Protein AF-A0A496B4W1-F1 (afdb_monomer_lite)

pLDDT: mean 82.8, std 12.64, range [42.84, 93.56]

Structure (mmCIF, N/CA/C/O backbone):
data_AF-A0A496B4W1-F1
#
_entry.id   AF-A0A496B4W1-F1
#
loop_
_atom_site.group_PDB
_atom_site.id
_atom_site.type_symbol
_atom_site.label_atom_id
_atom_site.label_alt_id
_atom_site.label_comp_id
_atom_site.label_asym_id
_atom_site.label_entity_id
_atom_site.label_seq_id
_atom_site.pdbx_PDB_ins_code
_atom_site.Cartn_x
_atom_site.Cartn_y
_atom_site.Cartn_z
_atom_site.occupancy
_atom_site.B_iso_or_equiv
_atom_site.auth_seq_id
_atom_site.auth_comp_id
_atom_site.auth_asym_id
_atom_site.auth_atom_id
_atom_site.pdbx_PDB_model_num
ATOM 1 N N . MET A 1 1 ? 26.142 10.181 -28.648 1.00 42.84 1 MET A N 1
ATOM 2 C CA . MET A 1 1 ? 26.727 9.681 -27.388 1.00 42.84 1 MET A CA 1
ATOM 3 C C . MET A 1 1 ? 25.597 8.999 -26.641 1.00 42.84 1 MET A C 1
ATOM 5 O O . MET A 1 1 ? 24.591 9.647 -26.406 1.00 42.84 1 MET A O 1
ATOM 9 N N . HIS A 1 2 ? 25.680 7.685 -26.425 1.00 51.59 2 HIS A N 1
ATOM 10 C CA . HIS A 1 2 ? 24.634 6.931 -25.732 1.00 51.59 2 HIS A CA 1
ATOM 11 C C . HIS A 1 2 ? 24.728 7.224 -24.236 1.00 51.59 2 HIS A C 1
ATOM 13 O O . HIS A 1 2 ? 25.527 6.617 -23.527 1.00 51.59 2 HIS A O 1
ATOM 19 N N . GLU A 1 3 ? 23.962 8.212 -23.785 1.00 48.22 3 GLU A N 1
ATOM 20 C CA . GLU A 1 3 ? 23.796 8.497 -22.366 1.00 48.22 3 GLU A CA 1
ATOM 21 C C . GLU A 1 3 ? 23.133 7.286 -21.706 1.00 48.22 3 GLU A C 1
ATOM 23 O O . GLU A 1 3 ? 22.134 6.741 -22.177 1.00 48.22 3 GLU A O 1
ATOM 28 N N . ALA A 1 4 ? 23.824 6.777 -20.693 1.00 50.19 4 ALA A N 1
ATOM 29 C CA . ALA A 1 4 ? 23.750 5.394 -20.275 1.00 50.19 4 ALA A CA 1
ATOM 30 C C . ALA A 1 4 ? 22.361 5.004 -19.722 1.00 50.19 4 ALA A C 1
ATOM 32 O O . ALA A 1 4 ? 21.798 5.739 -18.906 1.00 50.19 4 ALA A O 1
ATOM 33 N N . PRO A 1 5 ? 21.858 3.792 -20.035 1.00 55.91 5 PRO A N 1
ATOM 34 C CA . PRO A 1 5 ? 20.609 3.237 -19.484 1.00 55.91 5 PRO A CA 1
ATOM 35 C C . PRO A 1 5 ? 20.593 3.141 -17.944 1.00 55.91 5 PRO A C 1
ATOM 37 O O . PRO A 1 5 ? 19.546 2.979 -17.325 1.00 55.91 5 PRO A O 1
ATOM 40 N N . ILE A 1 6 ? 21.759 3.300 -17.321 1.00 56.03 6 ILE A N 1
ATOM 41 C CA . ILE A 1 6 ? 21.997 3.254 -15.882 1.00 56.03 6 ILE A CA 1
ATOM 42 C C . ILE A 1 6 ? 21.342 4.444 -15.150 1.00 56.03 6 ILE A C 1
ATOM 44 O O . ILE A 1 6 ? 20.770 4.254 -14.080 1.00 56.03 6 ILE A O 1
ATOM 48 N N . VAL A 1 7 ? 21.349 5.657 -15.723 1.00 54.56 7 VAL A N 1
ATOM 49 C CA . VAL A 1 7 ? 20.760 6.853 -15.074 1.00 54.56 7 VAL A CA 1
ATOM 50 C C . VAL A 1 7 ? 19.238 6.733 -14.963 1.00 54.56 7 VAL A C 1
ATOM 52 O O . VAL A 1 7 ? 18.658 7.086 -13.938 1.00 54.56 7 VAL A O 1
ATOM 55 N N . GLN A 1 8 ? 18.594 6.167 -15.985 1.00 57.12 8 GLN A N 1
ATOM 56 C CA . GLN A 1 8 ? 17.150 5.923 -15.971 1.00 57.12 8 GLN A CA 1
ATOM 57 C C . GLN A 1 8 ? 16.765 4.818 -14.979 1.00 57.12 8 GLN A C 1
ATOM 59 O O . GLN A 1 8 ? 15.739 4.926 -14.312 1.00 57.12 8 GLN A O 1
ATOM 64 N N . TYR A 1 9 ? 17.610 3.794 -14.825 1.00 59.00 9 TYR A N 1
ATOM 65 C CA . TYR A 1 9 ? 17.394 2.722 -13.853 1.00 59.00 9 TYR A CA 1
ATOM 66 C C . TYR A 1 9 ?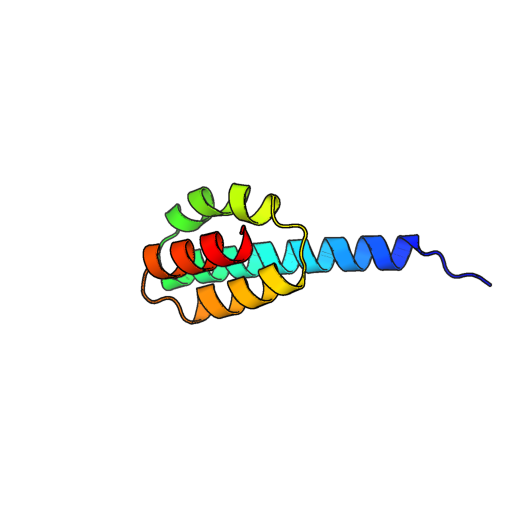 17.451 3.233 -12.405 1.00 59.00 9 TYR A C 1
ATOM 68 O O . TYR A 1 9 ? 16.554 2.948 -11.612 1.00 59.00 9 TYR A O 1
ATOM 76 N N . PHE A 1 10 ? 18.453 4.057 -12.070 1.00 61.84 10 PHE A N 1
ATOM 77 C CA . PHE A 1 10 ? 18.547 4.677 -10.743 1.00 61.84 10 PHE A CA 1
ATOM 78 C C . PHE A 1 10 ? 17.418 5.679 -10.477 1.00 61.84 10 PHE A C 1
ATOM 80 O O . PHE A 1 10 ? 16.908 5.731 -9.360 1.00 61.84 10 PHE A O 1
ATOM 87 N N . GLY A 1 11 ? 16.981 6.428 -11.495 1.00 73.06 11 GLY A N 1
ATOM 88 C CA . GLY A 1 11 ? 15.826 7.321 -11.384 1.00 73.06 11 GLY A CA 1
ATOM 89 C C . GLY A 1 11 ? 14.525 6.568 -11.097 1.00 73.06 11 GLY A C 1
ATOM 90 O O . GLY A 1 11 ? 13.777 6.951 -10.200 1.00 73.06 11 GLY A O 1
ATOM 91 N N . ALA A 1 12 ? 14.284 5.458 -11.800 1.00 74.75 12 ALA A N 1
ATOM 92 C CA . ALA A 1 12 ? 13.100 4.628 -11.593 1.00 74.75 12 ALA A CA 1
ATOM 93 C C . ALA A 1 12 ? 13.099 3.949 -10.213 1.00 74.75 12 ALA A C 1
ATOM 95 O O . ALA A 1 12 ? 12.065 3.926 -9.548 1.00 74.75 12 ALA A O 1
ATOM 96 N N . HIS A 1 13 ? 14.248 3.445 -9.754 1.00 79.00 13 HIS A N 1
ATOM 97 C CA . HIS A 1 13 ? 14.373 2.868 -8.414 1.00 79.00 13 HIS A CA 1
ATOM 98 C C . HIS A 1 13 ? 14.124 3.915 -7.320 1.00 79.00 13 HIS A C 1
ATOM 100 O O . HIS A 1 13 ? 13.296 3.704 -6.436 1.00 79.00 13 HIS A O 1
ATOM 106 N N . ALA A 1 14 ? 14.771 5.080 -7.423 1.00 83.56 14 ALA A N 1
ATOM 107 C CA . ALA A 1 14 ? 14.604 6.168 -6.463 1.00 83.56 14 ALA A CA 1
ATOM 108 C C . ALA A 1 14 ? 13.157 6.688 -6.417 1.00 83.56 14 ALA A C 1
ATOM 110 O O . ALA A 1 14 ? 12.643 6.984 -5.338 1.00 83.56 14 ALA A O 1
ATOM 111 N N . ALA A 1 15 ? 12.477 6.760 -7.566 1.00 85.50 15 ALA A N 1
ATOM 112 C CA . ALA A 1 15 ? 11.072 7.152 -7.636 1.00 85.50 15 ALA A CA 1
ATOM 113 C C . ALA A 1 15 ? 10.153 6.144 -6.925 1.00 85.50 15 ALA A C 1
ATOM 115 O O . ALA A 1 15 ? 9.276 6.547 -6.162 1.00 85.50 15 ALA A O 1
ATOM 116 N N . ARG A 1 16 ? 10.382 4.838 -7.109 1.00 87.81 16 ARG A N 1
ATOM 117 C CA . ARG A 1 16 ? 9.617 3.781 -6.423 1.00 87.81 16 ARG A CA 1
ATOM 118 C C . ARG A 1 16 ? 9.851 3.806 -4.918 1.00 87.81 16 ARG A C 1
ATOM 120 O O . ARG A 1 16 ? 8.893 3.754 -4.155 1.00 87.81 16 ARG A O 1
ATOM 127 N N . GLU A 1 17 ? 11.100 3.953 -4.480 1.00 87.81 17 GLU A N 1
ATOM 128 C CA . GLU A 1 17 ? 11.423 4.103 -3.057 1.00 87.81 17 GLU A CA 1
ATOM 129 C C . GLU A 1 17 ? 10.768 5.343 -2.441 1.00 87.81 17 GLU A C 1
ATOM 131 O O . GLU A 1 17 ? 10.238 5.278 -1.330 1.00 87.81 17 GLU A O 1
ATOM 136 N N . ALA A 1 18 ? 10.773 6.470 -3.157 1.00 88.88 18 ALA A N 1
ATOM 137 C CA . ALA A 1 18 ? 10.084 7.678 -2.720 1.00 88.88 18 ALA A CA 1
ATOM 138 C C . ALA A 1 18 ? 8.569 7.451 -2.616 1.00 88.88 18 ALA A C 1
ATOM 140 O O . ALA A 1 18 ? 7.962 7.862 -1.628 1.00 88.88 18 ALA A O 1
ATOM 141 N N . CYS A 1 19 ? 7.970 6.745 -3.579 1.00 90.12 19 CYS A N 1
ATOM 142 C CA . CYS A 1 19 ? 6.549 6.407 -3.554 1.00 90.12 19 CYS A CA 1
ATOM 143 C C . CYS A 1 19 ? 6.202 5.511 -2.353 1.00 90.12 19 CYS A C 1
ATOM 145 O O . CYS A 1 19 ? 5.325 5.861 -1.565 1.00 90.12 19 CYS A O 1
ATOM 147 N N . ARG A 1 20 ? 6.968 4.435 -2.116 1.00 91.75 20 ARG A N 1
ATOM 148 C CA . ARG A 1 20 ? 6.815 3.553 -0.940 1.00 91.75 20 ARG A CA 1
ATOM 149 C C . ARG A 1 20 ? 6.868 4.342 0.374 1.00 91.75 20 ARG A C 1
ATOM 151 O O . ARG A 1 20 ? 6.017 4.155 1.240 1.00 91.75 20 ARG A O 1
ATOM 158 N N . LYS A 1 21 ? 7.824 5.269 0.513 1.00 91.25 21 LYS A N 1
ATOM 159 C CA . LYS A 1 21 ? 7.931 6.144 1.696 1.00 91.25 21 LYS A CA 1
ATOM 160 C C . LYS A 1 21 ? 6.722 7.066 1.850 1.00 91.25 21 LYS A C 1
ATOM 162 O O . LYS A 1 21 ? 6.262 7.262 2.972 1.00 91.25 21 LYS A O 1
ATOM 167 N N . SER A 1 22 ? 6.199 7.606 0.752 1.00 92.44 22 SER A N 1
ATOM 168 C CA . SER A 1 22 ? 4.987 8.433 0.765 1.00 92.44 22 SER A CA 1
ATOM 169 C C . SER A 1 22 ? 3.759 7.640 1.205 1.00 92.44 22 SER A C 1
ATOM 171 O O . SER A 1 22 ? 3.039 8.109 2.082 1.00 92.44 22 SER A O 1
ATOM 173 N N . ILE A 1 23 ? 3.562 6.425 0.680 1.00 92.62 23 ILE A N 1
ATOM 174 C CA . ILE A 1 23 ? 2.471 5.521 1.087 1.00 92.62 23 ILE A CA 1
ATOM 175 C C . ILE A 1 23 ? 2.526 5.293 2.599 1.00 92.62 23 ILE A C 1
ATOM 177 O O . ILE A 1 23 ? 1.564 5.570 3.311 1.00 92.62 23 ILE A O 1
ATOM 181 N N . LEU A 1 24 ? 3.686 4.867 3.102 1.00 91.25 24 LEU A N 1
ATOM 182 C CA . LEU A 1 24 ? 3.905 4.627 4.527 1.00 91.25 24 LEU A CA 1
ATOM 183 C C . LEU A 1 24 ? 3.626 5.874 5.373 1.00 91.25 24 LEU A C 1
ATOM 185 O O . LEU A 1 24 ? 2.972 5.784 6.410 1.00 91.25 24 LEU A O 1
ATOM 189 N N . LYS A 1 25 ? 4.062 7.052 4.913 1.00 91.81 25 LYS A N 1
ATOM 190 C CA . LYS A 1 25 ? 3.825 8.308 5.627 1.00 91.81 25 LYS A CA 1
ATOM 191 C C . LYS A 1 25 ? 2.343 8.674 5.688 1.00 91.81 25 LYS A C 1
ATOM 193 O O . LYS A 1 25 ? 1.885 9.164 6.716 1.00 91.81 25 LYS A O 1
ATOM 198 N N . VAL A 1 26 ? 1.594 8.438 4.613 1.00 91.38 26 VAL A N 1
ATOM 199 C C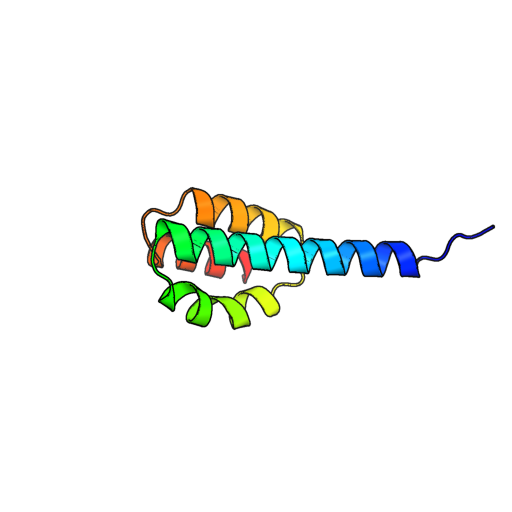A . VAL A 1 26 ? 0.144 8.670 4.580 1.00 91.38 26 VAL A CA 1
ATOM 200 C C . VAL A 1 26 ? -0.572 7.728 5.548 1.00 91.38 26 VAL A C 1
ATOM 202 O O . VAL A 1 26 ? -1.406 8.191 6.324 1.00 91.38 26 VAL A O 1
ATOM 205 N N . LEU A 1 27 ? -0.214 6.441 5.559 1.00 90.19 27 LEU A N 1
ATOM 206 C CA . LEU A 1 27 ? -0.802 5.455 6.472 1.00 90.19 27 LEU A CA 1
ATOM 207 C C . LEU A 1 27 ? -0.507 5.782 7.942 1.00 90.19 27 LEU A C 1
ATOM 209 O O . LEU A 1 27 ? -1.414 5.724 8.771 1.00 90.19 27 LEU A O 1
ATOM 213 N N . GLU A 1 28 ? 0.728 6.188 8.252 1.00 90.00 28 GLU A N 1
ATOM 214 C CA . GLU A 1 28 ? 1.128 6.636 9.592 1.00 90.00 28 GLU A CA 1
ATOM 215 C C . GLU A 1 28 ? 0.279 7.826 10.064 1.00 90.00 28 GLU A C 1
ATOM 217 O O . GLU A 1 28 ? -0.179 7.847 11.204 1.00 90.00 28 GLU A O 1
ATOM 222 N N . LEU A 1 29 ? 0.070 8.816 9.189 1.00 88.75 29 LEU A N 1
ATOM 223 C CA . LEU A 1 29 ? -0.639 10.051 9.525 1.00 88.75 29 LEU A CA 1
ATOM 224 C C . LEU A 1 29 ? -2.156 9.873 9.622 1.00 88.75 29 LEU A C 1
ATOM 226 O O . LEU A 1 29 ? -2.788 10.539 10.440 1.00 88.75 29 LEU A O 1
ATOM 230 N N . ARG A 1 30 ? -2.749 9.047 8.753 1.00 88.31 30 ARG A N 1
ATOM 231 C CA . ARG A 1 30 ? -4.210 8.915 8.644 1.00 88.31 30 ARG A CA 1
ATOM 232 C C . ARG A 1 30 ? -4.780 7.810 9.518 1.00 88.31 30 ARG A C 1
ATOM 234 O O . ARG A 1 30 ? -5.893 7.965 10.006 1.00 88.31 30 ARG A O 1
ATOM 241 N N . LEU A 1 31 ? -4.051 6.708 9.679 1.00 83.12 31 LEU A N 1
ATOM 242 C CA . LEU A 1 31 ? -4.581 5.495 10.295 1.00 83.12 31 LEU A CA 1
ATOM 243 C C . LEU A 1 31 ? -3.878 5.198 11.615 1.00 83.12 31 LEU A C 1
ATOM 245 O O . LEU A 1 31 ? -4.462 5.405 12.676 1.00 83.12 31 LEU A O 1
ATOM 249 N N . HIS A 1 32 ? -2.637 4.709 11.569 1.00 81.44 32 HIS A N 1
ATOM 250 C CA . HIS A 1 32 ? -1.865 4.438 12.779 1.00 81.44 32 HIS A CA 1
ATOM 251 C C . HIS A 1 32 ? -0.373 4.249 12.469 1.00 81.44 32 HIS A C 1
ATOM 253 O O . HIS A 1 32 ? -0.036 3.620 11.465 1.00 81.44 32 HIS A O 1
ATOM 259 N N . PRO A 1 33 ? 0.544 4.679 13.352 1.00 76.56 33 PRO A N 1
ATOM 260 C CA . PRO A 1 33 ? 1.985 4.472 13.182 1.00 76.56 33 PRO A CA 1
ATOM 261 C C . PRO A 1 33 ? 2.429 3.001 13.195 1.00 76.56 33 PRO A C 1
ATOM 263 O O . PRO A 1 33 ? 3.514 2.678 12.713 1.00 76.56 33 PRO A O 1
ATOM 266 N N . GLU A 1 34 ? 1.611 2.088 13.714 1.00 78.19 34 GLU A N 1
ATOM 267 C CA . GLU A 1 34 ? 1.909 0.649 13.691 1.00 78.19 34 GLU A CA 1
ATOM 268 C C . GLU A 1 34 ? 1.731 0.043 12.292 1.00 78.19 34 GLU A C 1
ATOM 270 O O . GLU A 1 34 ? 2.536 -0.795 11.891 1.00 78.19 34 GLU A O 1
ATOM 275 N N . ALA A 1 35 ? 0.802 0.584 11.496 1.00 70.88 35 ALA A N 1
ATOM 276 C CA . ALA A 1 35 ? 0.555 0.181 10.110 1.00 70.88 35 ALA A CA 1
ATOM 277 C C . ALA A 1 35 ? 1.813 0.233 9.241 1.00 70.88 35 ALA A C 1
ATOM 279 O O . ALA A 1 35 ? 2.039 -0.595 8.361 1.00 70.88 35 ALA A O 1
ATOM 280 N N . THR A 1 36 ? 2.657 1.225 9.511 1.00 76.94 36 THR A N 1
ATOM 281 C CA . THR A 1 36 ? 3.915 1.445 8.812 1.00 76.94 36 THR A CA 1
ATOM 282 C C . THR A 1 36 ? 4.814 0.214 8.875 1.00 76.94 36 THR A C 1
ATOM 284 O O . THR A 1 36 ? 5.442 -0.129 7.880 1.00 76.94 36 THR A O 1
ATOM 287 N N . ARG A 1 37 ? 4.852 -0.488 10.016 1.00 80.25 37 ARG A N 1
ATOM 288 C CA . ARG A 1 37 ? 5.661 -1.704 10.175 1.00 80.25 37 ARG A CA 1
ATOM 289 C C . ARG A 1 37 ? 5.067 -2.896 9.440 1.00 80.25 37 ARG A C 1
ATOM 291 O O . ARG A 1 37 ? 5.822 -3.634 8.814 1.00 80.25 37 ARG A O 1
ATOM 298 N N . ASP A 1 38 ? 3.749 -3.060 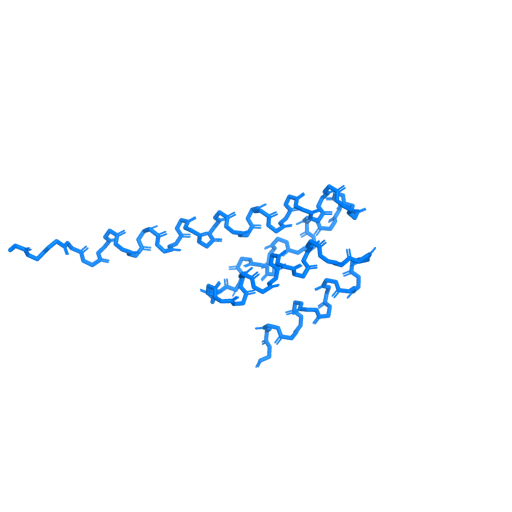9.493 1.00 82.31 38 ASP A N 1
ATOM 299 C CA . ASP A 1 38 ? 3.064 -4.199 8.872 1.00 82.31 38 ASP A CA 1
ATOM 300 C C . ASP A 1 38 ? 3.130 -4.145 7.338 1.00 82.31 38 ASP A C 1
ATOM 302 O O . ASP A 1 38 ? 3.282 -5.169 6.666 1.00 82.31 38 ASP A O 1
ATOM 306 N N . PHE A 1 39 ? 3.088 -2.938 6.764 1.00 86.19 39 PHE A N 1
ATOM 307 C CA . PHE A 1 39 ? 3.067 -2.758 5.313 1.00 86.19 39 PHE A CA 1
ATOM 308 C C . PHE A 1 39 ? 4.431 -2.507 4.679 1.00 86.19 39 PHE A C 1
ATOM 310 O O . PHE A 1 39 ? 4.566 -2.734 3.477 1.00 86.19 39 PHE A O 1
ATOM 317 N N . GLN A 1 40 ? 5.449 -2.093 5.440 1.00 87.12 40 GLN A N 1
ATOM 318 C CA . GLN A 1 40 ? 6.766 -1.763 4.888 1.00 87.12 40 GLN A CA 1
ATOM 319 C C . GLN A 1 40 ? 7.361 -2.918 4.076 1.00 87.12 40 GLN A C 1
ATOM 321 O O . GLN A 1 40 ? 7.622 -2.749 2.886 1.00 87.12 40 GLN A O 1
ATOM 326 N N . SER A 1 41 ? 7.498 -4.106 4.673 1.00 85.81 41 SER A N 1
ATOM 327 C CA . SER A 1 41 ? 8.087 -5.257 3.976 1.00 85.81 41 SER A CA 1
ATOM 328 C C . SER A 1 41 ? 7.259 -5.710 2.773 1.00 85.81 41 SER A C 1
ATOM 330 O O . SER A 1 41 ? 7.809 -6.209 1.794 1.00 85.81 41 SER A O 1
ATOM 332 N N . THR A 1 42 ? 5.939 -5.511 2.814 1.00 87.94 42 THR A N 1
ATOM 333 C CA . THR A 1 42 ? 5.058 -5.867 1.695 1.00 87.94 42 THR A CA 1
ATOM 334 C C . THR A 1 42 ? 5.197 -4.879 0.537 1.00 87.94 42 THR A C 1
ATOM 336 O O . THR A 1 42 ? 5.273 -5.301 -0.612 1.00 87.94 42 THR A O 1
ATOM 339 N N . LEU A 1 43 ? 5.294 -3.577 0.820 1.00 88.00 43 LEU A N 1
ATOM 340 C CA . LEU A 1 43 ? 5.509 -2.537 -0.191 1.00 88.00 43 LEU A CA 1
ATOM 341 C C . LEU A 1 43 ? 6.896 -2.628 -0.838 1.00 88.00 43 LEU A C 1
ATOM 343 O O . LEU A 1 43 ? 7.042 -2.331 -2.023 1.00 88.00 43 LEU A O 1
ATOM 347 N N . GLU A 1 44 ? 7.915 -3.053 -0.086 1.00 87.69 44 GLU A N 1
ATOM 348 C CA . GLU A 1 44 ? 9.265 -3.287 -0.615 1.00 87.69 44 GLU A CA 1
ATOM 349 C C . GLU A 1 44 ? 9.311 -4.406 -1.663 1.00 87.69 44 GLU A C 1
ATOM 351 O O . GLU A 1 44 ? 10.122 -4.327 -2.583 1.00 87.69 44 GLU A O 1
ATOM 356 N N . ALA A 1 45 ? 8.415 -5.394 -1.569 1.00 88.38 45 ALA A N 1
ATOM 357 C CA . ALA A 1 45 ? 8.305 -6.490 -2.532 1.00 88.38 45 ALA A CA 1
ATOM 358 C C . ALA A 1 45 ? 7.581 -6.104 -3.839 1.00 88.38 45 ALA A C 1
ATOM 360 O O . ALA A 1 45 ? 7.564 -6.894 -4.782 1.00 88.38 45 ALA A O 1
ATOM 361 N N . ILE A 1 46 ? 6.971 -4.915 -3.912 1.00 87.19 46 ILE A N 1
ATOM 362 C CA . ILE A 1 46 ? 6.252 -4.442 -5.101 1.00 87.19 46 ILE A CA 1
ATOM 363 C C . ILE A 1 46 ? 7.202 -3.618 -5.962 1.00 87.19 46 ILE A C 1
ATOM 365 O O . ILE A 1 46 ? 7.452 -2.444 -5.683 1.00 87.19 46 ILE A O 1
ATOM 369 N N . ASP A 1 47 ? 7.730 -4.221 -7.022 1.00 84.69 47 ASP A N 1
ATOM 370 C CA . ASP A 1 47 ? 8.603 -3.542 -7.989 1.00 84.69 47 ASP A CA 1
ATOM 371 C C . ASP A 1 47 ? 7.847 -2.800 -9.095 1.00 84.69 47 ASP A C 1
ATOM 373 O O . ASP A 1 47 ? 8.452 -2.012 -9.834 1.00 84.69 47 ASP A O 1
ATOM 377 N N . ASP A 1 48 ? 6.539 -3.028 -9.200 1.00 87.25 48 ASP A N 1
ATOM 378 C CA . ASP A 1 48 ? 5.691 -2.382 -10.188 1.00 87.25 48 ASP A CA 1
ATOM 379 C C . ASP A 1 48 ? 5.390 -0.927 -9.806 1.00 87.25 48 ASP A C 1
ATOM 381 O O . ASP A 1 48 ? 4.894 -0.622 -8.721 1.00 87.25 48 ASP A O 1
ATOM 385 N N . ALA A 1 49 ? 5.722 -0.003 -10.707 1.00 86.50 49 ALA A N 1
ATOM 386 C CA 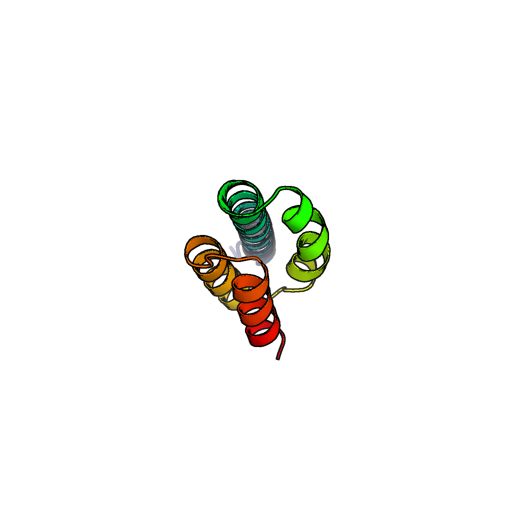. ALA A 1 49 ? 5.562 1.423 -10.447 1.00 86.50 49 ALA A CA 1
ATOM 387 C C . ALA A 1 49 ? 4.092 1.864 -10.491 1.00 86.50 49 ALA A C 1
ATOM 389 O O . ALA A 1 49 ? 3.728 2.789 -9.769 1.00 86.50 49 ALA A O 1
ATOM 390 N N . GLN A 1 50 ? 3.266 1.215 -11.316 1.00 88.31 50 GLN A N 1
ATOM 391 C CA . GLN A 1 50 ? 1.852 1.554 -11.452 1.00 88.31 50 GLN A CA 1
ATOM 392 C C . GLN A 1 50 ? 1.074 1.114 -10.208 1.00 88.31 50 GLN A C 1
ATOM 394 O O . GLN A 1 50 ? 0.364 1.922 -9.621 1.00 88.31 50 GLN A O 1
ATOM 399 N N . GLY A 1 51 ? 1.307 -0.106 -9.732 1.00 90.94 51 GLY A N 1
ATOM 400 C CA . GLY A 1 51 ? 0.726 -0.623 -8.501 1.00 90.94 51 GLY A CA 1
ATOM 401 C C . GLY A 1 51 ? 1.102 0.213 -7.278 1.00 90.94 51 GLY A C 1
ATOM 402 O O . GLY A 1 51 ? 0.271 0.433 -6.404 1.00 90.94 51 GLY A O 1
ATOM 403 N N . LEU A 1 52 ? 2.326 0.753 -7.217 1.00 91.62 52 LEU A N 1
ATOM 404 C CA . LEU A 1 52 ? 2.705 1.694 -6.154 1.00 91.62 52 LEU A CA 1
ATOM 405 C C . LEU A 1 52 ? 1.926 3.018 -6.226 1.00 91.62 52 LEU A C 1
ATOM 407 O O . LEU A 1 52 ? 1.555 3.553 -5.184 1.00 91.62 52 LEU A O 1
ATOM 411 N N . ASP A 1 53 ? 1.666 3.548 -7.420 1.00 90.38 53 ASP A N 1
ATOM 412 C CA . ASP A 1 53 ? 0.860 4.766 -7.591 1.00 90.38 53 ASP A CA 1
ATOM 413 C C . ASP A 1 53 ? -0.615 4.535 -7.205 1.00 90.38 53 ASP A C 1
ATOM 415 O O . ASP A 1 53 ? -1.216 5.329 -6.472 1.00 90.38 53 ASP A O 1
ATOM 419 N N . GLU A 1 54 ? -1.172 3.384 -7.592 1.00 92.69 54 GLU A N 1
ATOM 420 C CA . GLU A 1 54 ? -2.514 2.953 -7.186 1.00 92.69 54 GLU A CA 1
ATOM 421 C C . GLU A 1 54 ? -2.612 2.794 -5.664 1.00 92.69 54 GLU A C 1
ATOM 423 O O . GLU A 1 54 ? -3.577 3.254 -5.049 1.00 92.69 54 GLU A O 1
ATOM 428 N N . LEU A 1 55 ? -1.583 2.226 -5.027 1.00 93.56 55 LEU A N 1
ATOM 429 C CA . LEU A 1 55 ? -1.518 2.099 -3.571 1.00 93.56 55 LEU A CA 1
ATOM 430 C C . LEU A 1 55 ? -1.370 3.442 -2.865 1.00 93.56 55 LEU A C 1
ATOM 432 O O . LEU A 1 55 ? -1.932 3.619 -1.787 1.00 93.56 55 LEU A O 1
ATOM 436 N N . LEU A 1 56 ? -0.658 4.407 -3.446 1.00 92.94 56 LEU A N 1
ATOM 437 C CA . LEU A 1 56 ? -0.612 5.761 -2.899 1.00 92.94 56 LEU A CA 1
ATOM 438 C C . LEU A 1 56 ? -2.000 6.397 -2.894 1.00 92.94 56 LEU A C 1
ATOM 440 O O . LEU A 1 56 ? -2.420 6.939 -1.870 1.00 92.94 56 LEU A O 1
ATOM 444 N N . SER A 1 57 ? -2.736 6.272 -3.997 1.00 92.81 57 SER A N 1
ATOM 445 C CA . SER A 1 57 ? -4.126 6.725 -4.064 1.00 92.81 57 SER A CA 1
ATOM 446 C C . SER A 1 57 ? -5.003 5.993 -3.043 1.00 92.81 57 SER A C 1
ATOM 448 O O . SER A 1 57 ? -5.755 6.634 -2.307 1.00 92.81 57 SER A O 1
ATOM 450 N N . ALA A 1 58 ? -4.853 4.671 -2.919 1.00 93.12 58 ALA A N 1
ATOM 451 C CA . ALA A 1 58 ? -5.582 3.877 -1.936 1.00 93.12 58 ALA A CA 1
ATOM 452 C C . ALA A 1 58 ? -5.270 4.306 -0.495 1.00 93.12 58 ALA A C 1
ATOM 454 O O . ALA A 1 58 ? -6.187 4.465 0.296 1.00 93.12 58 ALA A O 1
ATOM 455 N N . ALA A 1 59 ? -4.012 4.584 -0.145 1.00 91.50 59 ALA A N 1
ATOM 456 C CA . ALA A 1 59 ? -3.642 5.057 1.193 1.00 91.50 59 ALA A CA 1
ATOM 457 C C . ALA A 1 59 ? -4.280 6.417 1.538 1.00 91.50 59 ALA A C 1
ATOM 459 O O . ALA A 1 59 ? -4.630 6.682 2.692 1.00 91.50 59 ALA A O 1
ATOM 460 N N . VAL A 1 60 ? -4.449 7.290 0.540 1.00 92.38 60 VAL A N 1
ATOM 461 C CA . VAL A 1 60 ? -5.104 8.601 0.693 1.00 92.38 60 VAL A CA 1
ATOM 462 C C . VAL A 1 60 ? -6.626 8.487 0.796 1.00 92.38 60 VAL A C 1
ATOM 464 O O . VAL A 1 60 ? -7.248 9.359 1.400 1.00 92.38 60 VAL A O 1
ATOM 467 N N . LEU A 1 61 ? -7.229 7.436 0.238 1.00 92.00 61 LEU A N 1
ATOM 468 C CA . LEU A 1 61 ? -8.679 7.230 0.257 1.00 92.00 61 LEU A CA 1
ATOM 469 C C . LEU A 1 61 ? -9.144 6.307 1.385 1.00 92.00 61 LEU A C 1
ATOM 471 O O . LEU A 1 61 ? -10.237 6.502 1.899 1.00 92.00 61 LEU A O 1
ATOM 475 N N . ALA A 1 62 ? -8.311 5.361 1.812 1.00 89.38 62 ALA A N 1
ATOM 476 C CA . ALA A 1 62 ? -8.649 4.357 2.809 1.00 89.38 62 ALA A CA 1
ATOM 477 C C . ALA A 1 62 ? -9.076 5.005 4.131 1.00 89.38 62 ALA A C 1
ATOM 479 O O . ALA A 1 62 ? -8.341 5.813 4.702 1.00 89.38 62 ALA A O 1
ATOM 480 N N . ASP A 1 63 ? -10.247 4.627 4.634 1.00 87.81 63 ASP A N 1
ATOM 481 C CA . ASP A 1 63 ? -10.726 5.036 5.960 1.00 87.81 63 ASP A CA 1
ATOM 482 C C . ASP A 1 63 ? -10.209 4.110 7.073 1.00 87.81 63 ASP A C 1
ATOM 484 O O . ASP A 1 63 ? -10.236 4.462 8.252 1.00 87.81 63 ASP A O 1
ATOM 488 N N . THR A 1 64 ? -9.723 2.918 6.711 1.00 89.44 64 THR A N 1
ATOM 489 C CA . THR A 1 64 ? -9.213 1.909 7.647 1.00 89.44 64 THR A CA 1
ATOM 490 C C . THR A 1 64 ? -8.001 1.168 7.082 1.00 89.44 64 THR A C 1
ATOM 492 O O . THR A 1 64 ? -7.728 1.199 5.882 1.00 89.44 64 THR A O 1
ATOM 495 N N . LEU A 1 65 ? -7.282 0.452 7.952 1.00 87.25 65 LEU A N 1
ATOM 496 C CA . LEU A 1 65 ? -6.163 -0.404 7.542 1.00 87.25 65 LEU A CA 1
ATOM 497 C C . LEU A 1 65 ? -6.611 -1.585 6.679 1.00 87.25 65 LEU A C 1
ATOM 499 O O . LEU A 1 65 ? -5.873 -1.997 5.790 1.00 87.25 65 LEU A O 1
ATOM 503 N N . GLU A 1 66 ? -7.814 -2.106 6.920 1.00 89.56 66 GLU A N 1
ATOM 504 C CA . GLU A 1 66 ? -8.388 -3.201 6.134 1.00 89.56 66 GLU A CA 1
ATOM 505 C C . GLU A 1 66 ? -8.682 -2.762 4.693 1.00 89.56 66 GLU A C 1
ATOM 507 O O . GLU A 1 66 ? -8.402 -3.500 3.751 1.00 89.56 66 GLU A O 1
ATOM 512 N N . ASP A 1 67 ? -9.162 -1.530 4.507 1.00 90.50 67 ASP A N 1
ATOM 513 C CA . ASP A 1 67 ? -9.418 -0.959 3.180 1.00 90.50 67 ASP A CA 1
ATOM 514 C C . ASP A 1 67 ? -8.124 -0.882 2.351 1.00 90.50 67 ASP A C 1
ATOM 516 O O . ASP A 1 67 ? -8.049 -1.371 1.221 1.00 90.50 67 ASP A O 1
ATOM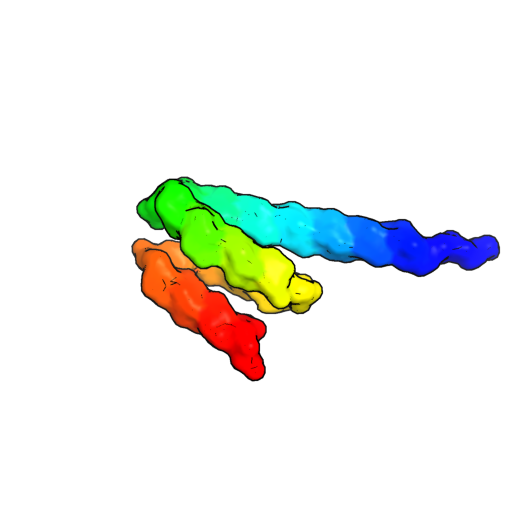 520 N N . PHE A 1 68 ? -7.044 -0.401 2.977 1.00 91.56 68 PHE A N 1
ATOM 521 C CA . PHE A 1 68 ? -5.721 -0.397 2.358 1.00 91.56 68 PHE A CA 1
ATOM 522 C C . PHE A 1 68 ? -5.173 -1.815 2.111 1.00 91.56 68 PHE A C 1
ATOM 524 O O . PHE A 1 68 ? -4.605 -2.083 1.053 1.00 91.56 68 PHE A O 1
ATOM 531 N N . GLN A 1 69 ? -5.363 -2.744 3.053 1.00 91.12 69 GLN A N 1
ATOM 532 C CA . GLN A 1 69 ? -4.947 -4.144 2.914 1.00 91.12 69 GLN A CA 1
ATOM 533 C C . GLN A 1 69 ? -5.611 -4.816 1.701 1.00 91.12 69 GLN A C 1
ATOM 535 O O . GLN A 1 69 ? -4.951 -5.581 0.995 1.00 91.12 69 GLN A O 1
ATOM 540 N N . ASN A 1 70 ? -6.883 -4.512 1.433 1.00 91.88 70 ASN A N 1
ATOM 541 C CA . ASN A 1 70 ? -7.608 -5.029 0.273 1.00 91.88 70 ASN A CA 1
ATOM 542 C C . ASN A 1 70 ? -7.037 -4.492 -1.047 1.00 91.88 70 ASN A C 1
ATOM 544 O O . ASN A 1 70 ? -6.848 -5.261 -1.991 1.00 91.88 70 ASN A O 1
ATOM 548 N N . ALA A 1 71 ? -6.705 -3.199 -1.108 1.00 91.62 71 ALA A N 1
ATOM 549 C CA . ALA A 1 71 ? -6.025 -2.620 -2.268 1.00 91.62 71 ALA A CA 1
ATOM 550 C C . ALA A 1 71 ? -4.636 -3.251 -2.484 1.00 91.62 71 ALA A C 1
ATOM 552 O O . ALA A 1 71 ? -4.254 -3.567 -3.611 1.00 91.62 71 ALA A O 1
ATOM 553 N N . LEU A 1 72 ? -3.906 -3.507 -1.396 1.00 90.62 72 LEU A N 1
ATOM 554 C CA . LEU A 1 72 ? -2.605 -4.172 -1.426 1.00 90.62 72 LEU A CA 1
ATOM 555 C C . LEU A 1 72 ? -2.683 -5.610 -1.951 1.00 90.62 72 LEU A C 1
ATOM 557 O O . LEU A 1 72 ? -1.816 -6.025 -2.717 1.00 90.62 72 LEU A O 1
ATOM 561 N N . ASP A 1 73 ? -3.711 -6.369 -1.572 1.00 90.38 73 ASP A N 1
ATOM 562 C CA . ASP A 1 73 ? -3.941 -7.720 -2.099 1.00 90.38 73 ASP A CA 1
ATOM 563 C C . ASP A 1 73 ? -4.293 -7.701 -3.594 1.00 90.38 73 ASP A C 1
ATOM 565 O O . ASP A 1 73 ? -3.843 -8.564 -4.346 1.00 90.38 7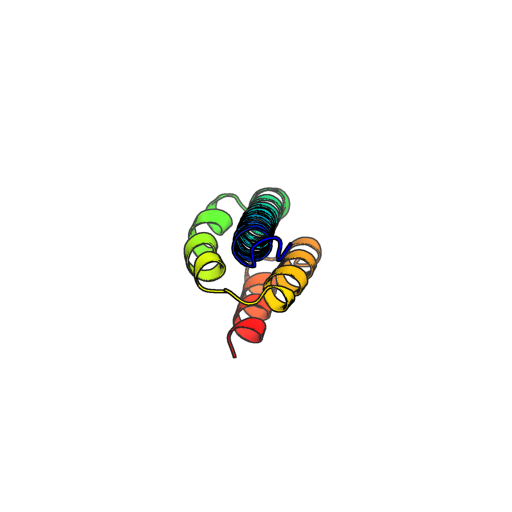3 ASP A O 1
ATOM 569 N N . ALA A 1 74 ? -5.044 -6.691 -4.044 1.00 88.19 74 ALA A N 1
ATOM 570 C CA . ALA A 1 74 ? -5.414 -6.534 -5.449 1.00 88.19 74 ALA A CA 1
ATOM 571 C C . ALA A 1 74 ? -4.202 -6.267 -6.356 1.00 88.19 74 ALA A C 1
ATOM 573 O O . ALA A 1 74 ? -4.130 -6.838 -7.439 1.00 88.19 74 ALA A O 1
ATOM 574 N N . VAL A 1 75 ? -3.233 -5.468 -5.899 1.00 86.25 75 VAL A N 1
ATOM 575 C CA . VAL A 1 75 ? -1.993 -5.166 -6.645 1.00 86.25 75 VAL A CA 1
ATOM 576 C C . VAL A 1 75 ? -1.013 -6.350 -6.667 1.00 86.25 75 VAL A C 1
ATOM 578 O O . VAL A 1 75 ? -0.129 -6.416 -7.518 1.00 86.25 75 VAL A O 1
ATOM 581 N N . ARG A 1 76 ? -1.147 -7.305 -5.739 1.00 78.75 76 ARG A N 1
ATOM 582 C CA . ARG A 1 76 ? -0.279 -8.493 -5.651 1.00 78.75 76 ARG A CA 1
ATOM 583 C C . ARG A 1 76 ? -0.744 -9.692 -6.485 1.00 78.75 76 ARG A C 1
ATOM 585 O O . ARG A 1 76 ? 0.027 -10.649 -6.589 1.00 78.75 76 ARG A O 1
ATOM 592 N N . LYS A 1 77 ? -1.981 -9.687 -6.985 1.00 64.69 77 LYS A N 1
ATOM 593 C CA . LYS A 1 77 ? -2.552 -10.770 -7.806 1.00 64.69 77 LYS A CA 1
ATOM 594 C C . LYS A 1 77 ? -2.109 -10.675 -9.257 1.00 64.69 77 LYS A C 1
ATOM 596 O O . LYS A 1 77 ? -1.872 -11.760 -9.833 1.00 64.69 77 LYS A O 1
#

Foldseek 3Di:
DPPDPVVVVVVLVVLLVVLLVLLLVLCCVQENNVLSVVCSVLSVPDSDPVLSVQLSVQSNVDNYSVSSVVSSVVSVD

Secondary structure (DSSP, 8-state):
----HHHHHHHHHHHHHHHHHHHHHHHHHHT-TTHHHHHHHHHHT---HHHHHHHHHHHHH-SSHHHHHHHHHHHH-

Radius of gyration: 13.86 Å; chains: 1; bounding box: 38×21×41 Å

Sequence (77 aa):
MHEAPIVQYFGAHAAREACRKSILKVLELRLHPEATRDFQSTLEAIDDAQGLDELLSAAVLADTLEDFQNALDAVRK